Protein AF-A0A2V9AYV1-F1 (afdb_monomer)

Radius of gyration: 15.03 Å; Cα contacts (8 Å, |Δi|>4): 114; chains: 1; bounding box: 49×29×27 Å

Structure (mmCIF, N/CA/C/O backbone):
data_AF-A0A2V9AYV1-F1
#
_entry.id   AF-A0A2V9AYV1-F1
#
loop_
_atom_site.group_PDB
_atom_site.id
_atom_site.type_symbol
_atom_site.label_atom_id
_atom_site.label_alt_id
_atom_site.label_comp_id
_atom_site.label_asym_id
_atom_site.label_entity_id
_atom_site.label_seq_id
_atom_site.pdbx_PDB_ins_code
_atom_site.Cartn_x
_atom_site.Cartn_y
_atom_site.Cartn_z
_atom_site.occupancy
_atom_site.B_iso_or_equiv
_atom_site.auth_seq_id
_atom_site.auth_comp_id
_atom_site.auth_asym_id
_atom_site.auth_atom_id
_atom_site.pdbx_PDB_model_num
ATOM 1 N N . MET A 1 1 ? -16.153 -9.682 9.564 1.00 54.97 1 MET A N 1
ATOM 2 C CA . MET A 1 1 ? -16.308 -8.219 9.698 1.00 54.97 1 MET A CA 1
ATOM 3 C C . MET A 1 1 ? -16.121 -7.607 8.309 1.00 54.97 1 MET A C 1
ATOM 5 O O . MET A 1 1 ? -15.950 -8.373 7.366 1.00 54.97 1 MET A O 1
ATOM 9 N N . LYS A 1 2 ? -16.321 -6.294 8.114 1.00 64.12 2 LYS A N 1
ATOM 10 C CA . LYS A 1 2 ? -16.199 -5.665 6.783 1.00 64.12 2 LYS A CA 1
ATOM 11 C C . LYS A 1 2 ? -14.763 -5.140 6.632 1.00 64.12 2 LYS A C 1
ATOM 13 O O . LYS A 1 2 ? -14.340 -4.424 7.540 1.00 64.12 2 LYS A O 1
ATOM 18 N N . PRO A 1 3 ? -14.029 -5.473 5.552 1.00 67.19 3 PRO A N 1
ATOM 19 C CA . PRO A 1 3 ? -12.711 -4.890 5.315 1.00 67.19 3 PRO A CA 1
ATOM 20 C C . PRO A 1 3 ? -12.813 -3.361 5.293 1.00 67.19 3 PRO A C 1
ATOM 22 O O . PRO A 1 3 ? -13.836 -2.816 4.882 1.00 67.19 3 PRO A O 1
ATOM 25 N N . ALA A 1 4 ? -11.780 -2.683 5.790 1.00 90.81 4 ALA A N 1
ATOM 26 C CA . ALA A 1 4 ? -11.769 -1.229 5.953 1.00 90.81 4 ALA A CA 1
ATOM 27 C C . ALA A 1 4 ? -10.673 -0.547 5.126 1.00 90.81 4 ALA A C 1
ATOM 29 O O . ALA A 1 4 ? -10.763 0.659 4.885 1.00 90.81 4 ALA A O 1
ATOM 30 N N . PHE A 1 5 ? -9.670 -1.302 4.671 1.00 96.94 5 PHE A N 1
ATOM 31 C CA . PHE A 1 5 ? -8.504 -0.776 3.972 1.00 96.94 5 PHE A CA 1
ATOM 32 C C . PHE A 1 5 ? -8.198 -1.595 2.722 1.00 96.94 5 PHE A C 1
ATOM 34 O O . PHE A 1 5 ? -7.925 -2.789 2.816 1.00 96.94 5 PHE A O 1
ATOM 41 N N . ASP A 1 6 ? -8.214 -0.945 1.564 1.00 97.38 6 ASP A N 1
ATOM 42 C CA . ASP A 1 6 ? -7.825 -1.548 0.292 1.00 97.38 6 ASP A CA 1
ATOM 43 C C . ASP A 1 6 ? -6.354 -1.274 0.000 1.00 97.38 6 ASP A C 1
ATOM 45 O O . ASP A 1 6 ? -5.875 -0.151 0.161 1.00 97.38 6 ASP A O 1
ATOM 49 N N . ILE A 1 7 ? -5.641 -2.297 -0.458 1.00 97.38 7 ILE A N 1
ATOM 50 C CA . ILE A 1 7 ? -4.238 -2.215 -0.846 1.00 97.38 7 ILE A CA 1
ATOM 51 C C . ILE A 1 7 ? -4.151 -2.240 -2.365 1.00 97.38 7 ILE A C 1
ATOM 53 O O . ILE A 1 7 ? -4.677 -3.140 -3.022 1.00 97.38 7 ILE A O 1
ATOM 57 N N . PHE A 1 8 ? -3.427 -1.275 -2.919 1.00 97.19 8 PHE A N 1
ATOM 58 C CA . PHE A 1 8 ? -3.172 -1.155 -4.345 1.00 97.19 8 PHE A CA 1
ATOM 59 C C . PHE A 1 8 ? -1.678 -1.209 -4.634 1.00 97.19 8 PHE A C 1
ATOM 61 O O . PHE A 1 8 ? -0.847 -0.802 -3.820 1.00 97.19 8 PHE A O 1
ATOM 68 N N . ARG A 1 9 ? -1.349 -1.660 -5.840 1.00 95.56 9 ARG A N 1
ATOM 69 C CA . ARG A 1 9 ? -0.046 -1.479 -6.476 1.00 95.56 9 ARG A CA 1
ATOM 70 C C . ARG A 1 9 ? -0.209 -0.528 -7.655 1.00 95.56 9 ARG A C 1
ATOM 72 O O . ARG A 1 9 ? -1.177 -0.654 -8.392 1.00 95.56 9 ARG A O 1
ATOM 79 N N . LYS A 1 10 ? 0.739 0.377 -7.887 1.00 93.88 10 LYS A N 1
ATOM 80 C CA . LYS A 1 10 ? 0.823 1.084 -9.170 1.00 93.88 10 LYS A CA 1
ATOM 81 C C . LYS A 1 10 ? 1.541 0.217 -10.198 1.00 93.88 10 LYS A C 1
ATOM 83 O O . LYS A 1 10 ? 2.622 -0.314 -9.923 1.00 93.88 10 LYS A O 1
ATOM 88 N N . ASP A 1 11 ? 0.947 0.071 -11.374 1.00 90.50 11 ASP A N 1
ATOM 89 C CA . ASP A 1 11 ? 1.637 -0.507 -12.524 1.00 90.50 11 ASP A CA 1
ATOM 90 C C . ASP A 1 11 ? 2.676 0.470 -13.114 1.00 90.50 11 ASP A C 1
ATOM 92 O O . ASP A 1 11 ? 2.929 1.552 -12.581 1.00 90.50 11 ASP A O 1
ATOM 96 N N . LEU A 1 12 ? 3.297 0.084 -14.232 1.00 86.62 12 LEU A N 1
ATOM 97 C CA . LEU A 1 12 ? 4.324 0.889 -14.902 1.00 86.62 12 LEU A CA 1
ATOM 98 C C . LEU A 1 12 ? 3.810 2.230 -15.452 1.00 86.62 12 LEU A C 1
ATOM 100 O O . LEU A 1 12 ? 4.614 3.121 -15.708 1.00 86.62 12 LEU A O 1
ATOM 104 N N . LEU A 1 13 ? 2.498 2.373 -15.644 1.00 90.00 13 LEU A N 1
ATOM 105 C CA . LEU A 1 13 ? 1.851 3.602 -16.103 1.00 90.00 13 LEU A CA 1
ATOM 106 C C . LEU A 1 13 ? 1.318 4.440 -14.930 1.00 90.00 13 LEU A C 1
ATOM 108 O O . LEU A 1 13 ? 0.730 5.497 -15.146 1.00 90.00 13 LEU A O 1
ATOM 112 N N . GLY A 1 14 ? 1.521 3.983 -13.691 1.00 87.38 14 GLY A N 1
ATOM 113 C CA . GLY A 1 14 ? 0.962 4.606 -12.497 1.00 87.38 14 GLY A CA 1
ATOM 114 C C . GLY A 1 14 ? -0.491 4.214 -12.221 1.00 87.38 14 GLY A C 1
ATOM 115 O O . GLY A 1 14 ? -1.092 4.765 -11.298 1.00 87.38 14 GLY A O 1
ATOM 116 N N . THR A 1 15 ? -1.060 3.272 -12.978 1.00 93.38 15 THR A N 1
ATOM 117 C CA . THR A 1 15 ? -2.447 2.825 -12.813 1.00 93.38 15 THR A CA 1
ATOM 118 C C . THR A 1 15 ? -2.584 2.012 -11.527 1.00 93.38 15 THR A C 1
ATOM 120 O O . THR A 1 15 ? -1.819 1.064 -11.323 1.00 93.38 15 THR A O 1
ATOM 123 N N . PRO A 1 16 ? -3.560 2.327 -10.659 1.00 95.12 16 PRO A N 1
ATOM 124 C CA . PRO A 1 16 ? -3.878 1.497 -9.505 1.00 95.12 16 PRO A CA 1
ATOM 125 C C . PRO A 1 16 ? -4.385 0.108 -9.909 1.00 95.12 16 PRO A C 1
ATOM 127 O O . PRO A 1 16 ? -5.402 -0.026 -10.585 1.00 95.12 16 PRO A O 1
ATOM 130 N N . VAL A 1 17 ? -3.715 -0.930 -9.421 1.00 96.31 17 VAL A N 1
ATOM 131 C CA . VAL A 1 17 ? -4.131 -2.332 -9.486 1.00 96.31 17 VAL A CA 1
ATOM 132 C C . VAL A 1 17 ? -4.493 -2.770 -8.072 1.00 96.31 17 VAL A C 1
ATOM 134 O O . VAL A 1 17 ? -3.650 -2.723 -7.175 1.00 96.31 17 VAL A O 1
ATOM 137 N N . TRP A 1 18 ? -5.751 -3.155 -7.853 1.00 96.88 18 TRP A N 1
ATOM 138 C CA . TRP A 1 18 ? -6.209 -3.651 -6.552 1.00 96.88 18 TRP A CA 1
ATOM 139 C C . TRP A 1 18 ? -5.556 -5.000 -6.235 1.00 96.88 18 TRP A C 1
ATOM 141 O O . TRP A 1 18 ? -5.503 -5.880 -7.095 1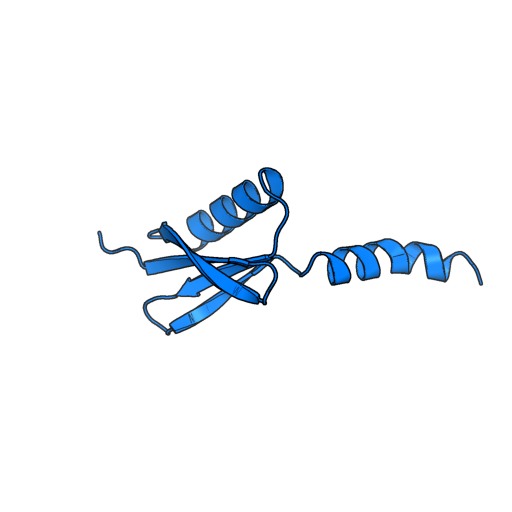.00 96.88 18 TRP A O 1
ATOM 151 N N . MET A 1 19 ? -5.054 -5.147 -5.010 1.00 96.44 19 MET A N 1
ATOM 152 C CA . MET A 1 19 ? -4.307 -6.326 -4.570 1.0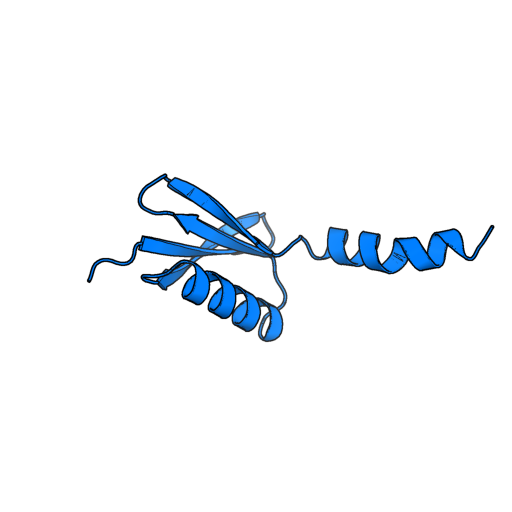0 96.44 19 MET A CA 1
ATOM 153 C C . MET A 1 19 ? -5.104 -7.153 -3.563 1.00 96.44 19 MET A C 1
ATOM 155 O O . MET A 1 19 ? -5.312 -8.346 -3.767 1.00 96.44 19 MET A O 1
ATOM 159 N N . GLU A 1 20 ? -5.516 -6.526 -2.462 1.00 96.56 20 GLU A N 1
ATOM 160 C CA . GLU A 1 20 ? -6.293 -7.155 -1.396 1.00 96.56 20 GLU A CA 1
ATOM 161 C C . GLU A 1 20 ? -6.982 -6.096 -0.527 1.00 96.56 20 GLU A C 1
ATOM 163 O O . GLU A 1 20 ? -6.715 -4.900 -0.654 1.00 96.56 20 GLU A O 1
ATOM 168 N N . SER A 1 21 ? -7.832 -6.547 0.394 1.00 95.94 21 SER A N 1
ATOM 169 C CA . SER A 1 21 ? -8.480 -5.702 1.395 1.00 95.94 21 SER A CA 1
ATOM 170 C C . SER A 1 21 ? -8.296 -6.293 2.791 1.00 95.94 21 SER A C 1
ATOM 172 O O . SER A 1 21 ? -8.490 -7.497 2.967 1.00 95.94 21 SER A O 1
ATOM 174 N N . VAL A 1 22 ? -7.997 -5.461 3.787 1.00 95.56 22 VAL A N 1
ATOM 175 C CA . VAL A 1 22 ? -7.786 -5.874 5.183 1.00 95.56 22 VAL A CA 1
ATOM 176 C C . VAL A 1 22 ? -8.629 -5.045 6.154 1.00 95.56 22 VAL A C 1
ATOM 178 O O . VAL A 1 22 ? -9.159 -3.984 5.815 1.00 95.56 22 VAL A O 1
ATOM 181 N N . GLU A 1 23 ? -8.790 -5.545 7.376 1.00 93.50 23 GLU A N 1
ATOM 182 C CA . GLU A 1 23 ? -9.648 -4.917 8.390 1.00 93.50 23 GLU A CA 1
ATOM 183 C C . GLU A 1 23 ? -8.940 -3.795 9.166 1.00 93.50 23 GLU A C 1
ATOM 185 O O . GLU A 1 23 ? -9.581 -2.821 9.554 1.00 93.50 23 GLU A O 1
ATOM 190 N N . GLU A 1 24 ? -7.620 -3.886 9.347 1.00 93.19 24 GLU A N 1
ATOM 191 C CA . GLU A 1 24 ? -6.848 -2.981 10.206 1.00 93.19 24 GLU A CA 1
ATOM 192 C C . GLU A 1 24 ? -5.706 -2.288 9.458 1.00 93.19 24 GLU A C 1
ATOM 194 O O . GLU A 1 24 ? -5.060 -2.868 8.582 1.00 93.19 24 GLU A O 1
ATOM 199 N N . ILE A 1 25 ? -5.413 -1.043 9.845 1.00 93.88 25 ILE A N 1
ATOM 200 C CA . ILE A 1 25 ? -4.370 -0.236 9.202 1.00 93.88 25 ILE A CA 1
ATOM 201 C C . ILE A 1 25 ? -2.969 -0.823 9.406 1.00 93.88 25 ILE A C 1
ATOM 203 O O . ILE A 1 25 ? -2.141 -0.772 8.498 1.00 93.88 25 ILE A O 1
ATOM 207 N N . ASP 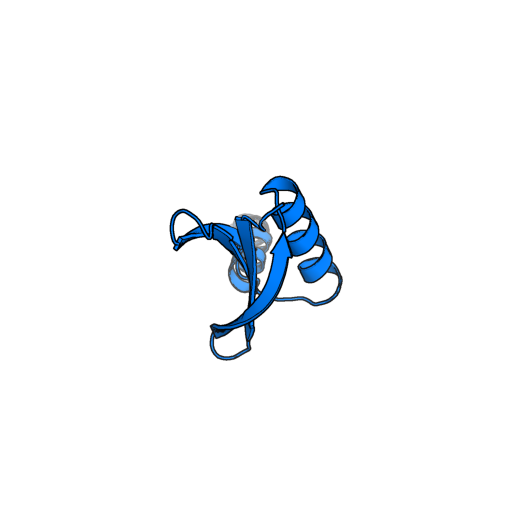A 1 26 ? -2.693 -1.412 10.568 1.00 94.75 26 ASP A N 1
ATOM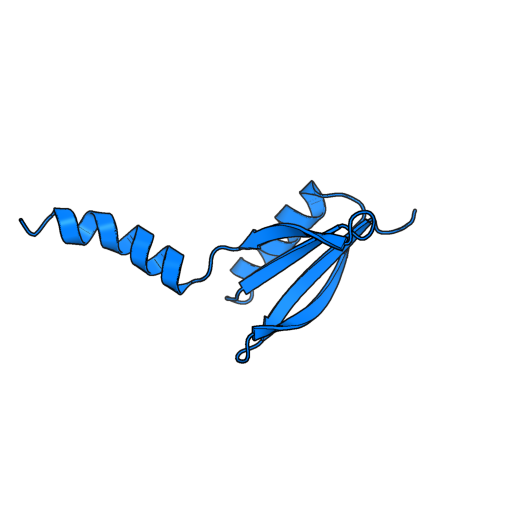 208 C CA . ASP A 1 26 ? -1.376 -1.984 10.850 1.00 94.75 26 ASP A CA 1
ATOM 209 C C . ASP A 1 26 ? -1.158 -3.294 10.084 1.00 94.75 26 ASP A C 1
ATOM 211 O O . ASP A 1 26 ? -0.070 -3.519 9.550 1.00 94.75 26 ASP A O 1
ATOM 215 N N . ALA A 1 27 ? -2.219 -4.087 9.894 1.00 95.44 27 ALA A N 1
ATOM 216 C CA . ALA A 1 27 ? -2.200 -5.213 8.965 1.00 95.44 27 ALA A CA 1
ATOM 217 C C . ALA A 1 27 ? -1.936 -4.740 7.524 1.00 95.44 27 ALA A C 1
ATOM 219 O O . ALA A 1 27 ? -1.120 -5.338 6.822 1.00 95.44 27 ALA A O 1
ATOM 220 N N . ALA A 1 28 ? -2.549 -3.630 7.093 1.00 95.69 28 ALA A N 1
ATOM 221 C CA . ALA A 1 28 ? -2.331 -3.082 5.753 1.00 95.69 28 ALA A CA 1
ATOM 222 C C . ALA A 1 28 ? -0.871 -2.655 5.534 1.00 95.69 28 ALA A C 1
ATOM 224 O O . ALA A 1 28 ? -0.267 -2.999 4.517 1.00 95.69 28 ALA A O 1
ATOM 225 N N . LYS A 1 29 ? -0.275 -1.960 6.511 1.00 94.38 29 LYS A N 1
ATOM 226 C CA . LYS A 1 29 ? 1.140 -1.550 6.482 1.00 94.38 29 LYS A CA 1
ATOM 227 C C . LYS A 1 29 ? 2.087 -2.748 6.416 1.00 94.38 29 LYS A C 1
ATOM 229 O O . LYS A 1 29 ? 3.044 -2.736 5.635 1.00 94.38 29 LYS A O 1
ATOM 234 N N . LEU A 1 30 ? 1.821 -3.788 7.211 1.00 95.56 30 LEU A N 1
ATOM 235 C CA . LEU A 1 30 ? 2.603 -5.022 7.185 1.00 95.56 30 LEU A CA 1
ATOM 236 C C . LEU A 1 30 ? 2.538 -5.677 5.798 1.00 95.56 30 LEU A C 1
ATOM 238 O O . LEU A 1 30 ? 3.578 -5.957 5.202 1.00 95.56 30 LEU A O 1
ATOM 242 N N . ARG A 1 31 ? 1.333 -5.836 5.239 1.00 96.38 31 ARG A N 1
ATOM 243 C CA . ARG A 1 31 ? 1.127 -6.446 3.916 1.00 96.38 31 ARG A CA 1
ATOM 244 C C . ARG A 1 31 ? 1.790 -5.664 2.790 1.00 96.38 31 ARG A C 1
ATOM 246 O O . ARG A 1 31 ? 2.448 -6.261 1.940 1.00 96.38 31 ARG A O 1
ATOM 253 N N . VAL A 1 32 ? 1.701 -4.337 2.816 1.00 94.94 32 VAL A N 1
ATOM 254 C CA . VAL A 1 32 ? 2.408 -3.465 1.868 1.00 94.94 32 VAL A CA 1
ATOM 255 C C . VAL A 1 32 ? 3.926 -3.661 1.941 1.00 94.94 32 VAL A C 1
ATOM 257 O O . VAL A 1 32 ? 4.583 -3.768 0.904 1.00 94.94 32 VAL A O 1
ATOM 260 N N . THR A 1 33 ? 4.487 -3.778 3.146 1.00 92.44 33 THR A N 1
ATOM 261 C CA . THR A 1 33 ? 5.923 -4.037 3.337 1.00 92.44 33 THR A CA 1
ATOM 262 C C . THR A 1 33 ? 6.326 -5.396 2.759 1.00 92.44 33 THR A C 1
ATOM 264 O O . THR A 1 33 ? 7.306 -5.495 2.020 1.00 92.44 33 THR A O 1
ATOM 267 N N . GLU A 1 34 ? 5.548 -6.444 3.032 1.00 94.62 34 GLU A N 1
ATOM 268 C CA . GLU A 1 34 ? 5.784 -7.789 2.495 1.00 94.62 34 GLU A CA 1
ATOM 269 C C . GLU A 1 34 ? 5.673 -7.832 0.964 1.00 94.62 34 GLU A C 1
ATOM 271 O O . GLU A 1 34 ? 6.476 -8.491 0.295 1.00 94.62 34 GLU A O 1
ATOM 276 N N . PHE A 1 35 ? 4.712 -7.107 0.384 1.00 94.12 35 PHE A N 1
ATOM 277 C CA . PHE A 1 35 ? 4.601 -6.968 -1.065 1.00 94.12 35 PHE A CA 1
ATOM 278 C C . PHE A 1 35 ? 5.815 -6.271 -1.669 1.00 94.12 35 PHE A C 1
ATOM 280 O O . PHE A 1 35 ? 6.369 -6.774 -2.645 1.00 94.12 35 PHE A O 1
ATOM 287 N N . ALA A 1 36 ? 6.271 -5.167 -1.076 1.00 90.25 36 ALA A N 1
ATOM 288 C CA . ALA A 1 36 ? 7.432 -4.428 -1.557 1.00 90.25 36 ALA A CA 1
ATOM 289 C C . ALA A 1 36 ? 8.739 -5.236 -1.460 1.00 90.25 36 ALA A C 1
ATOM 291 O O . ALA A 1 36 ? 9.612 -5.085 -2.318 1.00 90.25 36 ALA A O 1
ATOM 292 N N . GLN A 1 37 ? 8.865 -6.118 -0.460 1.00 89.19 37 GLN A N 1
ATOM 293 C CA . GLN A 1 37 ? 9.996 -7.044 -0.332 1.00 89.19 37 GLN A CA 1
ATOM 294 C C . GLN A 1 37 ? 9.979 -8.139 -1.407 1.00 89.19 37 GLN A C 1
ATOM 296 O O . GLN A 1 37 ? 11.019 -8.440 -1.989 1.00 89.19 37 GLN A O 1
ATOM 301 N N . ARG A 1 38 ? 8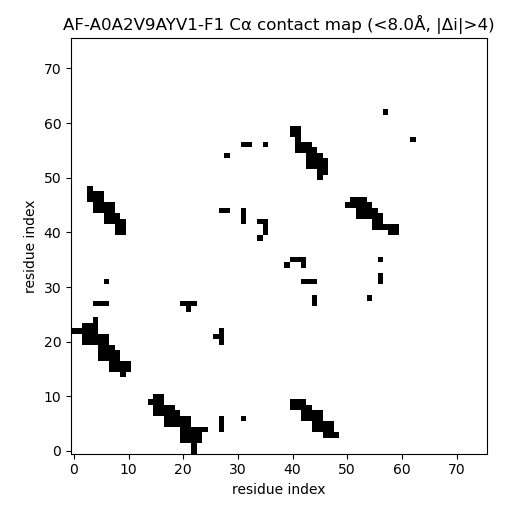.808 -8.730 -1.693 1.00 92.75 38 ARG A N 1
ATOM 302 C CA . ARG A 1 38 ? 8.663 -9.816 -2.683 1.00 92.75 38 ARG A CA 1
ATOM 303 C C . ARG A 1 38 ? 8.702 -9.314 -4.122 1.00 92.75 38 ARG A C 1
ATOM 305 O O . ARG A 1 38 ? 9.356 -9.901 -4.976 1.00 92.75 38 ARG A O 1
ATOM 312 N N . SER A 1 39 ? 7.963 -8.246 -4.398 1.00 90.25 39 SER A N 1
ATOM 313 C CA . SER A 1 39 ? 7.877 -7.592 -5.699 1.00 90.25 39 SER A CA 1
ATOM 314 C C . SER A 1 39 ? 8.051 -6.086 -5.503 1.00 90.25 39 SER A C 1
ATOM 316 O O . SER A 1 39 ? 7.061 -5.364 -5.379 1.00 90.25 39 SER A O 1
ATOM 318 N N . PRO A 1 40 ? 9.304 -5.600 -5.477 1.00 88.75 40 PRO A N 1
ATOM 319 C CA . PRO A 1 40 ? 9.661 -4.249 -5.884 1.00 88.75 40 PRO A CA 1
ATOM 320 C C . PRO A 1 40 ? 8.583 -3.416 -6.609 1.00 88.75 40 PRO A C 1
ATOM 322 O O . PRO A 1 40 ? 8.261 -3.689 -7.766 1.00 88.75 40 PRO A O 1
ATOM 325 N N . GLY A 1 41 ? 8.052 -2.369 -5.975 1.00 88.81 41 GLY A N 1
ATOM 326 C CA . GLY A 1 41 ? 7.059 -1.495 -6.608 1.00 88.81 41 GLY A CA 1
ATOM 327 C C . GLY A 1 41 ? 6.529 -0.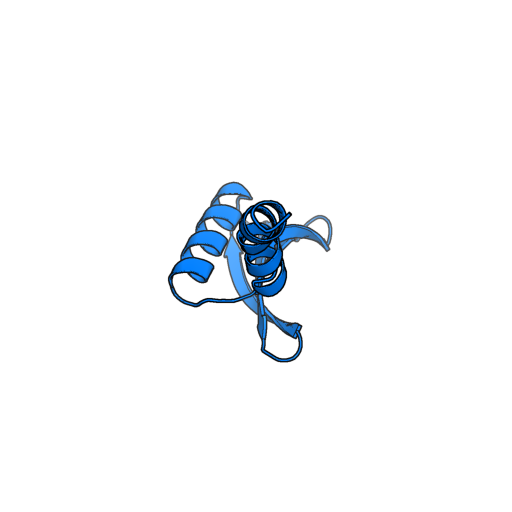406 -5.682 1.00 88.81 41 GLY A C 1
ATOM 328 O O . GLY A 1 41 ? 6.906 -0.357 -4.514 1.00 88.81 41 GLY A O 1
ATOM 329 N N . GLU A 1 42 ? 5.667 0.449 -6.228 1.00 92.06 42 GLU A N 1
ATOM 330 C CA . GLU A 1 42 ? 4.887 1.422 -5.464 1.00 92.06 42 GLU A CA 1
ATOM 331 C C . GLU A 1 42 ? 3.544 0.810 -5.070 1.00 92.06 42 GLU A C 1
ATOM 333 O O . GLU A 1 42 ? 2.758 0.379 -5.914 1.00 92.06 42 GLU A O 1
ATOM 338 N N . TYR A 1 43 ? 3.291 0.800 -3.774 1.00 95.25 43 TYR A N 1
ATOM 339 C CA . TYR A 1 43 ? 2.084 0.312 -3.127 1.00 95.25 43 TYR A CA 1
ATOM 340 C C . TYR A 1 43 ? 1.495 1.402 -2.246 1.00 95.25 43 TYR A C 1
ATOM 342 O O . TYR A 1 43 ? 2.239 2.192 -1.661 1.00 95.25 43 TYR A O 1
ATOM 350 N N . PHE A 1 44 ? 0.175 1.421 -2.118 1.00 95.62 44 PHE A N 1
ATOM 351 C CA . PHE A 1 44 ? -0.525 2.360 -1.251 1.00 95.62 44 PHE A CA 1
ATOM 352 C C . PHE A 1 44 ? -1.822 1.762 -0.706 1.00 95.62 44 PHE A C 1
ATOM 354 O O . PHE A 1 44 ? -2.382 0.825 -1.276 1.00 95.62 44 PHE A O 1
ATOM 361 N N . VAL A 1 45 ? -2.276 2.301 0.421 1.00 96.69 45 VAL A N 1
ATOM 362 C CA . VAL A 1 45 ? -3.451 1.856 1.169 1.00 96.69 45 VAL A CA 1
ATOM 363 C C . VAL A 1 45 ? -4.499 2.954 1.148 1.00 96.69 45 VAL A C 1
ATOM 365 O O . VAL A 1 45 ? -4.205 4.093 1.512 1.00 96.69 45 VAL A O 1
ATOM 368 N N . VAL A 1 46 ? -5.726 2.598 0.782 1.00 96.50 46 VAL A N 1
ATOM 369 C CA . VAL A 1 46 ? -6.888 3.487 0.793 1.00 96.50 46 VAL A CA 1
ATOM 370 C C . VAL A 1 46 ? -7.841 3.067 1.904 1.00 96.50 46 VAL A C 1
ATOM 372 O O . VAL A 1 46 ? -8.218 1.903 2.012 1.00 96.50 46 VAL A O 1
ATOM 375 N N . SER A 1 47 ? -8.260 4.023 2.726 1.00 95.25 47 SER A N 1
ATOM 376 C CA . SER A 1 47 ? -9.339 3.831 3.697 1.00 95.25 47 SER A CA 1
ATOM 377 C C . SER A 1 47 ? -10.680 3.814 2.967 1.00 95.25 47 SER A C 1
ATOM 379 O O . SER A 1 47 ? -11.076 4.816 2.378 1.00 95.25 47 SER A O 1
ATOM 381 N N . GLN A 1 48 ? -11.431 2.715 3.042 1.00 94.00 48 GLN A N 1
ATOM 382 C CA . GLN A 1 48 ? -12.763 2.623 2.426 1.00 94.00 48 GLN A CA 1
ATOM 383 C C . GLN A 1 48 ? -13.765 3.611 3.040 1.00 94.00 48 GLN A C 1
ATOM 385 O O . GLN A 1 48 ? -14.725 4.017 2.386 1.00 94.00 48 GLN A O 1
ATOM 390 N N . LYS A 1 49 ? -13.551 3.998 4.306 1.00 92.31 49 LYS A N 1
ATOM 391 C CA . LYS A 1 49 ? -14.424 4.925 5.036 1.00 92.31 49 LYS A CA 1
ATOM 392 C C . LYS A 1 49 ? -14.259 6.365 4.560 1.00 92.31 49 LYS A C 1
ATOM 394 O O . LYS A 1 49 ? -15.253 7.073 4.441 1.00 92.31 49 LYS A O 1
ATOM 399 N N . THR A 1 50 ? -13.018 6.799 4.358 1.00 93.56 50 THR A N 1
ATOM 400 C CA . THR A 1 50 ? -12.699 8.196 4.015 1.00 93.56 50 THR A CA 1
ATOM 401 C C . THR A 1 50 ? -12.388 8.387 2.535 1.00 93.56 50 THR A C 1
ATOM 403 O O . THR A 1 50 ? -12.435 9.512 2.063 1.00 93.56 50 THR A O 1
ATOM 406 N N . GLN A 1 51 ? -12.133 7.301 1.798 1.00 93.62 51 GLN A N 1
ATOM 407 C CA . GLN A 1 51 ? -11.676 7.300 0.403 1.00 93.62 51 GLN A CA 1
ATOM 408 C C . GLN A 1 51 ? -10.322 8.003 0.207 1.00 93.62 51 GLN A C 1
ATOM 410 O O . GLN A 1 51 ? -10.007 8.490 -0.875 1.00 93.62 51 GLN A O 1
ATOM 415 N N . GLU A 1 52 ? -9.499 8.031 1.255 1.00 93.94 52 GLU A N 1
ATOM 416 C CA . GLU A 1 52 ? -8.194 8.695 1.260 1.00 93.94 52 GLU A CA 1
ATOM 417 C C . GLU A 1 52 ? -7.052 7.685 1.324 1.00 93.94 52 GLU A C 1
ATOM 419 O O . GLU A 1 52 ? -7.184 6.608 1.919 1.00 93.94 52 GLU A O 1
ATOM 424 N N . ILE A 1 53 ? -5.905 8.064 0.756 1.00 94.06 53 ILE A N 1
ATOM 425 C CA . ILE A 1 53 ? -4.654 7.325 0.921 1.00 94.06 53 ILE A CA 1
ATOM 426 C C . ILE A 1 53 ? -4.135 7.574 2.337 1.00 94.06 53 ILE A C 1
ATOM 428 O O . ILE A 1 53 ? -3.855 8.707 2.716 1.00 94.06 53 ILE A O 1
ATOM 432 N N . VAL A 1 54 ? -3.994 6.502 3.111 1.00 94.44 54 VAL A N 1
ATOM 433 C CA . VAL A 1 54 ? -3.575 6.550 4.523 1.00 94.44 54 VAL A CA 1
ATOM 434 C C . VAL A 1 54 ? -2.160 6.016 4.745 1.00 94.44 54 VAL A C 1
ATOM 436 O O . VAL A 1 54 ? -1.593 6.176 5.823 1.00 94.44 54 VAL A O 1
ATOM 439 N N . CYS A 1 55 ? -1.587 5.363 3.734 1.00 89.75 55 CYS A N 1
ATOM 440 C CA . CYS A 1 55 ? -0.214 4.876 3.730 1.00 89.75 55 CYS A CA 1
ATOM 441 C C . CYS A 1 55 ? 0.244 4.683 2.285 1.00 89.75 55 CYS A C 1
ATOM 443 O O . CYS A 1 55 ? -0.512 4.161 1.468 1.00 89.75 55 CYS A O 1
ATOM 445 N N . ASP A 1 56 ? 1.481 5.051 1.974 1.00 90.06 56 ASP A N 1
ATOM 446 C CA . ASP A 1 56 ? 2.143 4.679 0.733 1.00 90.06 56 ASP A CA 1
ATOM 447 C C . ASP A 1 56 ? 3.560 4.166 1.006 1.00 90.06 56 ASP A C 1
ATOM 449 O O . ASP A 1 56 ? 4.151 4.380 2.065 1.00 90.06 56 ASP A O 1
ATOM 453 N N . THR A 1 57 ? 4.090 3.420 0.046 1.00 84.06 57 THR A N 1
ATOM 454 C CA . THR A 1 57 ? 5.524 3.148 -0.026 1.00 84.06 57 THR A CA 1
ATOM 455 C C . THR A 1 57 ? 6.153 4.248 -0.847 1.00 84.06 57 THR A C 1
ATOM 457 O O . THR A 1 57 ? 5.690 4.562 -1.943 1.00 84.06 57 THR A O 1
ATOM 460 N N . THR A 1 58 ? 7.220 4.832 -0.314 1.00 68.75 58 THR A N 1
ATOM 461 C CA . THR A 1 58 ? 7.934 5.905 -0.991 1.00 68.75 58 THR A CA 1
ATOM 462 C C . THR A 1 58 ? 8.405 5.410 -2.367 1.00 68.75 58 THR A C 1
ATOM 464 O O . THR A 1 58 ? 8.981 4.319 -2.451 1.00 68.75 58 THR A O 1
ATOM 467 N N . PRO A 1 59 ? 8.186 6.177 -3.452 1.00 64.12 59 PRO A N 1
ATOM 468 C CA . PRO A 1 59 ? 8.675 5.831 -4.779 1.00 64.12 59 PRO A CA 1
ATOM 469 C C . PRO A 1 59 ? 10.153 5.448 -4.754 1.00 64.12 59 PRO A C 1
ATOM 471 O O . PRO A 1 59 ? 10.976 6.129 -4.139 1.00 64.12 59 PRO A O 1
ATOM 474 N N . ARG A 1 60 ? 10.517 4.381 -5.472 1.00 57.81 60 ARG A N 1
ATOM 475 C CA . ARG A 1 60 ? 11.902 3.874 -5.519 1.00 57.81 60 ARG A CA 1
ATOM 476 C C . ARG A 1 60 ? 12.924 4.925 -5.941 1.00 57.81 60 ARG A C 1
ATOM 478 O O . ARG A 1 60 ? 14.059 4.884 -5.481 1.00 57.81 60 ARG A O 1
ATOM 485 N N . TYR A 1 61 ? 12.527 5.866 -6.796 1.00 56.84 61 TYR A N 1
ATOM 486 C CA . TYR A 1 61 ? 13.379 6.989 -7.176 1.00 56.84 61 TYR A CA 1
ATOM 487 C C . TYR A 1 61 ? 13.694 7.898 -5.981 1.00 56.84 61 TYR A C 1
ATOM 489 O O . TYR A 1 61 ? 14.842 8.292 -5.802 1.00 56.84 61 TYR A O 1
ATOM 497 N N . LEU A 1 62 ? 12.710 8.176 -5.122 1.00 58.06 62 LEU A N 1
ATOM 498 C CA . LEU A 1 62 ? 12.922 8.989 -3.927 1.00 58.06 62 LEU A CA 1
ATOM 499 C C . LEU A 1 62 ? 13.777 8.255 -2.891 1.00 58.06 62 LEU A C 1
ATOM 501 O O . LEU A 1 62 ? 14.651 8.882 -2.304 1.00 58.06 62 LEU A O 1
ATOM 50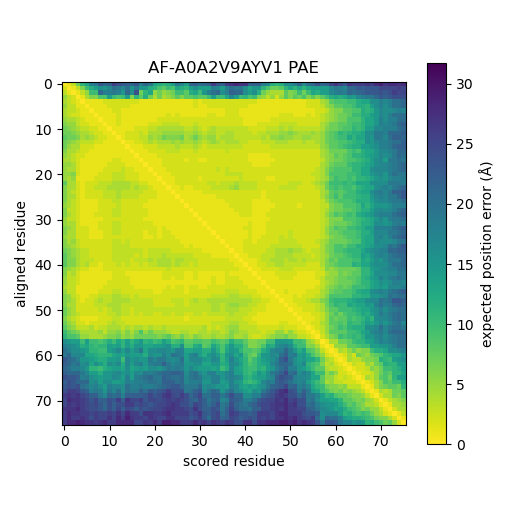5 N N . ASP A 1 63 ? 13.613 6.940 -2.724 1.00 59.34 63 ASP A N 1
ATOM 506 C CA . ASP A 1 63 ? 14.512 6.143 -1.873 1.00 59.34 63 ASP A CA 1
ATOM 507 C C . ASP A 1 63 ? 15.962 6.174 -2.397 1.00 59.34 63 ASP A C 1
ATOM 509 O O . ASP A 1 63 ? 16.902 6.338 -1.620 1.00 59.34 63 ASP A O 1
ATOM 513 N N . LEU A 1 64 ? 16.165 6.126 -3.723 1.00 59.47 64 LEU A N 1
ATOM 514 C CA . LEU A 1 64 ? 17.489 6.313 -4.328 1.00 59.47 64 LEU A CA 1
ATOM 515 C C . LEU A 1 64 ? 18.058 7.709 -4.049 1.00 59.47 64 LEU A C 1
ATOM 517 O O . LEU A 1 64 ? 19.204 7.824 -3.628 1.00 59.47 64 LEU A O 1
ATOM 521 N N . VAL A 1 65 ? 17.273 8.767 -4.262 1.00 59.16 65 VAL A N 1
ATOM 522 C CA . VAL A 1 65 ? 17.707 10.154 -4.021 1.00 59.16 65 VAL A CA 1
ATOM 523 C C . VAL A 1 65 ? 18.040 10.374 -2.542 1.00 59.16 65 VAL A C 1
ATOM 525 O O . VAL A 1 65 ? 19.032 11.026 -2.222 1.00 59.16 65 VAL A O 1
ATOM 528 N N . ILE A 1 66 ? 17.261 9.796 -1.625 1.00 60.75 66 ILE A N 1
ATOM 529 C CA . ILE A 1 66 ? 17.520 9.865 -0.183 1.00 60.75 66 ILE A CA 1
ATOM 530 C C . ILE A 1 66 ? 18.788 9.085 0.185 1.00 60.75 66 ILE A C 1
ATOM 532 O O . ILE A 1 66 ? 19.598 9.604 0.945 1.00 60.75 66 ILE A O 1
ATOM 536 N N . LYS A 1 67 ? 19.011 7.890 -0.377 1.00 64.44 67 LYS A N 1
ATOM 537 C CA . LYS A 1 67 ? 20.231 7.093 -0.141 1.00 64.44 67 LYS A CA 1
ATOM 538 C C . LYS A 1 67 ? 21.489 7.692 -0.770 1.00 64.44 67 LYS A C 1
ATOM 540 O O . LYS A 1 67 ? 22.577 7.492 -0.241 1.00 64.44 67 LYS A O 1
ATOM 545 N N . LEU A 1 68 ? 21.357 8.412 -1.882 1.00 61.66 68 LEU A N 1
ATOM 546 C CA . LEU A 1 68 ? 22.468 9.075 -2.569 1.00 61.66 68 LEU A CA 1
ATOM 547 C C . LEU A 1 68 ? 22.802 10.450 -1.978 1.00 61.66 68 LEU A C 1
ATOM 549 O O . LEU A 1 68 ? 23.928 10.910 -2.148 1.00 61.66 68 LEU A O 1
ATOM 553 N N . ARG A 1 69 ?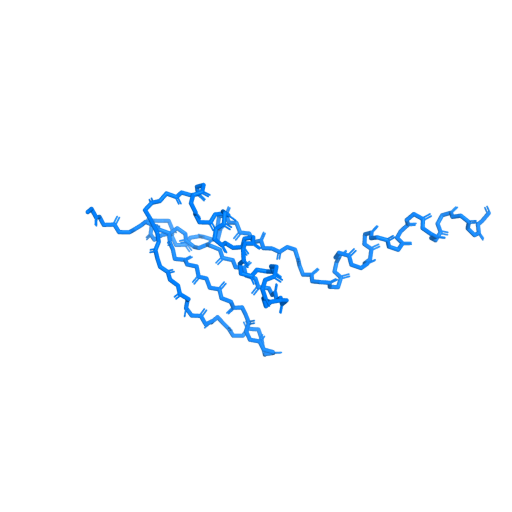 21.876 11.100 -1.258 1.00 59.34 69 ARG A N 1
ATOM 554 C CA . ARG A 1 69 ? 22.139 12.392 -0.598 1.00 59.34 69 ARG A CA 1
ATOM 555 C C . ARG A 1 69 ? 23.371 12.378 0.325 1.00 59.34 69 ARG A C 1
ATOM 557 O O . ARG A 1 69 ? 24.220 13.242 0.137 1.00 59.34 69 ARG A O 1
ATOM 564 N N . PRO A 1 70 ? 23.548 11.392 1.227 1.00 64.00 70 PRO A N 1
ATOM 565 C CA . PRO A 1 70 ? 24.749 11.298 2.060 1.00 64.00 70 PRO A CA 1
ATOM 566 C C . PRO A 1 70 ? 26.052 11.178 1.255 1.00 64.00 70 PRO A C 1
ATOM 568 O O . PRO A 1 70 ? 27.086 11.670 1.684 1.00 64.00 70 PRO A O 1
ATOM 571 N N . LEU A 1 71 ? 26.017 10.537 0.079 1.00 57.38 71 LEU 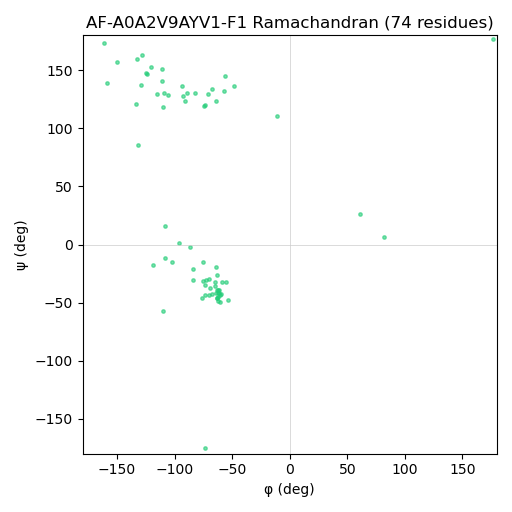A N 1
ATOM 572 C CA . LEU A 1 71 ? 27.183 10.378 -0.802 1.00 57.38 71 LEU A CA 1
ATOM 573 C C . LEU A 1 71 ? 27.541 11.669 -1.550 1.00 57.38 71 LEU A C 1
ATOM 575 O O . LEU A 1 71 ? 28.715 11.905 -1.819 1.00 57.38 71 LEU A O 1
ATOM 579 N N . ALA A 1 72 ? 26.552 12.504 -1.876 1.00 58.09 72 ALA A N 1
ATOM 580 C CA . ALA A 1 72 ? 26.776 13.786 -2.542 1.00 58.09 72 ALA A CA 1
ATOM 581 C C . ALA A 1 72 ? 27.388 14.842 -1.601 1.00 58.09 72 ALA A C 1
ATOM 583 O O . ALA A 1 72 ? 28.160 15.682 -2.050 1.00 58.09 72 ALA A O 1
ATOM 584 N N . GLU A 1 73 ? 27.092 14.772 -0.300 1.00 55.94 73 GLU A N 1
ATOM 585 C CA . GLU A 1 73 ? 27.670 15.655 0.728 1.00 55.94 73 GLU A CA 1
ATOM 586 C C . GLU A 1 73 ? 29.125 15.293 1.093 1.00 55.94 73 GLU A C 1
ATOM 588 O O . GLU A 1 73 ? 29.831 16.106 1.678 1.00 55.94 73 GLU A O 1
ATOM 593 N N . LEU A 1 74 ? 29.596 14.100 0.712 1.00 55.91 74 LEU A N 1
ATOM 594 C CA . LEU A 1 74 ? 30.967 13.608 0.923 1.00 55.91 74 LEU A CA 1
ATOM 595 C C . LEU A 1 74 ? 31.958 14.013 -0.190 1.00 55.91 74 LEU A C 1
ATOM 597 O O . LEU A 1 74 ? 33.135 13.664 -0.113 1.00 55.91 74 LEU A O 1
ATOM 601 N N . LEU A 1 75 ? 31.490 14.708 -1.233 1.00 57.56 75 LEU A N 1
ATOM 602 C CA . LEU A 1 75 ? 32.283 15.133 -2.399 1.00 57.56 75 LEU A CA 1
ATOM 603 C C . LEU A 1 75 ? 32.563 16.650 -2.436 1.00 57.56 75 LEU A C 1
ATOM 605 O O . LEU A 1 75 ? 32.955 17.165 -3.486 1.00 57.56 75 LEU A O 1
ATOM 609 N N . ILE A 1 76 ? 32.375 17.357 -1.316 1.00 52.09 76 ILE A N 1
ATOM 610 C CA . ILE A 1 76 ? 32.696 18.786 -1.151 1.00 52.09 76 ILE A CA 1
ATOM 611 C C . ILE A 1 76 ? 33.767 18.949 -0.074 1.00 52.09 76 ILE A C 1
ATOM 613 O O . ILE A 1 76 ? 33.622 18.308 0.991 1.00 52.09 76 ILE A O 1
#

Mean predicted aligned error: 8.14 Å

Nearest PDB structures (foldseek):
  5hy3-assembly1_B  TM=7.378E-01  e=2.470E-01  Tequatrovirus T4
  5i8j-assembly1_B  TM=6.875E-01  e=3.363E+00  Escherichia phage RB69
  1hqz-assembly7_7  TM=5.372E-01  e=1.183E+00  Saccharomyces cerevisiae
  1x6o-assembly1_A  TM=3.351E-01  e=1.439E+00  Leishmania braziliensis
  2dlx-assembly1_A  TM=3.598E-01  e=4.660E+00  Homo sapiens

Sequence (76 aa):
MKPAFDIFRKDLLGTPVWMESVEEIDAAKLRVTEFAQRSPGEYFVVSQKTQEIVCDTTPRYLDLVIKLRPLAELLI

Foldseek 3Di:
DDFFKWKWFQDPVRDTDTDDTHNDPVVNVVVLVVCCVVDPGKMFMAGPVVRDTPDIDPGPVVVVVVVCVVVVVVPD

pLDDT: mean 83.77, std 15.62, range [52.09, 97.38]

Secondary structure (DSSP, 8-state):
----EEEEEE-TTS-EEEEEEES-HHHHHHHHHHHHHHS-S-EEEEETTT-SEEEEPPPHHHHHHHHHHHHHGGG-

Solvent-accessible surface area (backbone atoms only — not comparable to full-atom values): 4474 Å² total; per-residue (Å²): 135,75,66,36,33,39,34,30,34,43,50,99,86,64,48,79,40,83,74,52,69,33,69,45,70,68,60,46,54,51,50,49,52,55,44,39,72,76,51,78,63,39,34,39,30,31,31,68,87,76,74,40,79,80,45,70,50,77,48,69,68,56,54,48,53,61,67,45,47,68,61,61,66,69,75,112